Protein AF-X1MKJ8-F1 (afdb_monomer_lite)

Radius of gyration: 10.61 Å; chains: 1; bounding box: 24×23×23 Å

Foldseek 3Di:
DDDPDEDPVLVVCVVVPDPVDDRDDQDDPNDGNDPVVVVVNPVD

Sequence (44 aa):
GEILAVGTEAKKMVGKTPANITVFRPMKDGVIADFEVTEKMIRR

Structure (mmCIF, N/CA/C/O backbone):
data_AF-X1MKJ8-F1
#
_entry.id   AF-X1MKJ8-F1
#
loop_
_atom_site.group_PDB
_atom_site.id
_atom_site.type_symbol
_atom_site.label_atom_id
_atom_site.label_alt_id
_atom_site.label_comp_id
_atom_site.label_asym_id
_atom_site.label_entity_id
_atom_site.label_seq_id
_atom_site.pdbx_PDB_ins_code
_atom_site.Cartn_x
_atom_site.Cartn_y
_atom_site.Cartn_z
_atom_site.occupancy
_atom_site.B_iso_or_equiv
_atom_site.auth_seq_id
_atom_site.auth_comp_id
_atom_site.auth_asym_id
_atom_site.auth_atom_id
_atom_site.pdbx_PDB_model_num
ATOM 1 N N . GLY A 1 1 ? -0.922 14.852 0.900 1.00 64.31 1 GLY A N 1
ATOM 2 C CA . GLY A 1 1 ? -1.232 13.788 1.870 1.00 64.31 1 GLY A CA 1
ATOM 3 C C . GLY A 1 1 ? 0.014 13.490 2.665 1.00 64.31 1 GLY A C 1
ATOM 4 O O . GLY A 1 1 ? 1.065 13.321 2.060 1.00 64.31 1 GLY A O 1
ATOM 5 N N . GLU A 1 2 ? -0.083 13.509 3.988 1.00 81.06 2 GLU A N 1
ATOM 6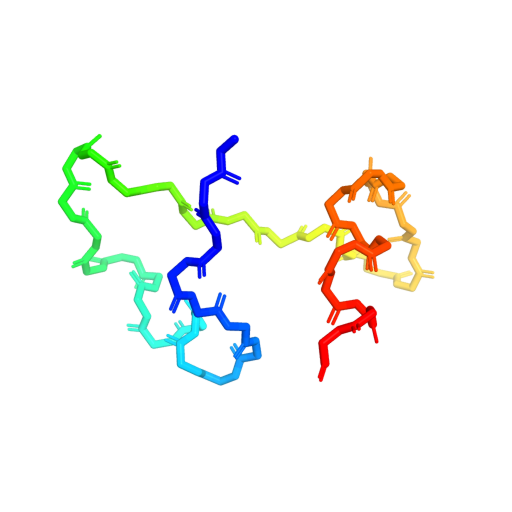 C CA . GLU A 1 2 ? 1.034 13.214 4.886 1.00 81.06 2 GLU A CA 1
ATOM 7 C C . GLU A 1 2 ? 1.236 11.696 5.010 1.00 81.06 2 GLU A C 1
ATOM 9 O O . GLU A 1 2 ? 0.268 10.938 5.067 1.00 81.06 2 GLU A O 1
ATOM 14 N N . ILE A 1 3 ? 2.492 11.242 5.029 1.00 82.25 3 ILE A N 1
ATOM 15 C CA . ILE A 1 3 ? 2.817 9.824 5.216 1.00 82.25 3 ILE A CA 1
ATOM 16 C C . ILE A 1 3 ? 2.981 9.544 6.705 1.00 82.25 3 ILE A C 1
ATOM 18 O O . ILE A 1 3 ? 3.984 9.939 7.307 1.00 82.25 3 ILE A O 1
ATOM 22 N N . LEU A 1 4 ? 2.023 8.803 7.265 1.00 85.94 4 LEU A N 1
ATOM 23 C CA . LEU A 1 4 ? 2.059 8.355 8.658 1.00 85.94 4 LEU A CA 1
ATOM 24 C C . LEU A 1 4 ? 3.169 7.329 8.920 1.00 85.94 4 LEU A C 1
ATOM 26 O O . LEU A 1 4 ? 3.875 7.430 9.917 1.00 85.94 4 LEU A O 1
ATOM 30 N N . ALA A 1 5 ? 3.325 6.335 8.043 1.00 87.56 5 ALA A N 1
ATOM 31 C CA . ALA A 1 5 ? 4.265 5.233 8.238 1.00 87.56 5 ALA A CA 1
ATOM 32 C C . ALA A 1 5 ? 4.673 4.592 6.904 1.00 87.56 5 ALA A C 1
ATOM 34 O O . ALA A 1 5 ? 3.910 4.613 5.939 1.00 87.56 5 ALA A O 1
ATOM 35 N N . VAL A 1 6 ? 5.862 3.981 6.868 1.00 88.44 6 VAL A N 1
ATOM 36 C CA . VAL A 1 6 ? 6.400 3.230 5.720 1.00 88.44 6 VAL A CA 1
ATOM 37 C C . VAL A 1 6 ? 6.910 1.863 6.197 1.00 88.44 6 VAL A C 1
ATOM 39 O O . VAL A 1 6 ? 7.317 1.708 7.348 1.00 88.44 6 VAL A O 1
ATOM 42 N N . GLY A 1 7 ? 6.859 0.846 5.333 1.00 86.88 7 GLY A N 1
ATOM 43 C CA . GLY A 1 7 ? 7.440 -0.470 5.605 1.00 86.88 7 GLY A CA 1
ATOM 44 C C . GLY A 1 7 ? 6.634 -1.315 6.596 1.00 86.88 7 GLY A C 1
ATOM 45 O O . GLY A 1 7 ? 5.425 -1.505 6.443 1.00 86.88 7 GLY A O 1
ATOM 46 N N . THR A 1 8 ? 7.310 -1.878 7.598 1.00 89.56 8 THR A N 1
ATOM 47 C CA . THR A 1 8 ? 6.727 -2.825 8.564 1.00 89.56 8 THR A CA 1
ATOM 48 C C . THR A 1 8 ? 5.628 -2.198 9.412 1.00 89.56 8 THR A C 1
ATOM 50 O O . THR A 1 8 ? 4.629 -2.859 9.687 1.00 89.56 8 THR A O 1
ATOM 53 N N . GLU A 1 9 ? 5.774 -0.926 9.784 1.00 88.00 9 GLU A N 1
ATOM 54 C CA . GLU A 1 9 ? 4.766 -0.196 10.558 1.00 88.00 9 GLU A CA 1
ATOM 55 C C . GLU A 1 9 ? 3.483 0.002 9.743 1.00 88.00 9 GLU A C 1
ATOM 57 O O . GLU A 1 9 ? 2.400 -0.350 10.206 1.00 88.00 9 GLU A O 1
ATOM 62 N N . ALA A 1 10 ? 3.601 0.413 8.475 1.00 89.00 10 ALA A N 1
ATOM 63 C CA . ALA A 1 10 ? 2.458 0.490 7.563 1.00 89.00 10 ALA A CA 1
ATOM 64 C C . ALA A 1 10 ? 1.805 -0.887 7.342 1.00 89.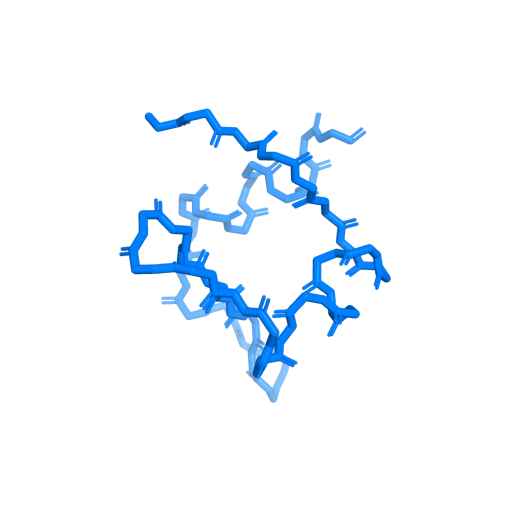00 10 ALA A C 1
ATOM 66 O O . ALA A 1 10 ? 0.581 -1.006 7.303 1.00 89.00 10 ALA A O 1
ATOM 67 N N . LYS A 1 11 ? 2.606 -1.960 7.267 1.00 87.88 11 LYS A N 1
ATOM 68 C CA . LYS A 1 11 ? 2.097 -3.334 7.144 1.00 87.88 11 LYS A CA 1
ATOM 69 C C . LYS A 1 11 ? 1.315 -3.784 8.385 1.00 87.88 11 LYS A C 1
ATOM 71 O O . LYS A 1 11 ? 0.304 -4.463 8.236 1.00 87.88 11 LYS A O 1
ATOM 76 N N . LYS A 1 12 ? 1.737 -3.404 9.597 1.00 90.75 12 LYS A N 1
ATOM 77 C CA . LYS A 1 12 ? 1.010 -3.707 10.849 1.00 90.75 12 LYS A CA 1
ATOM 78 C C . LYS A 1 12 ? -0.349 -3.006 10.929 1.00 90.75 12 LYS A C 1
ATOM 80 O O . LYS A 1 12 ? -1.236 -3.486 11.633 1.00 90.75 12 LYS A O 1
ATOM 85 N N . MET A 1 13 ? -0.504 -1.888 10.219 1.00 90.06 13 MET A N 1
ATOM 86 C CA . MET A 1 13 ? -1.746 -1.116 10.158 1.00 90.06 13 MET A CA 1
ATOM 87 C C . MET A 1 13 ? -2.781 -1.708 9.188 1.00 90.06 13 MET A C 1
ATOM 89 O O . MET A 1 13 ? -3.947 -1.309 9.234 1.00 90.06 13 MET A O 1
ATOM 93 N N . VAL A 1 14 ? -2.400 -2.672 8.337 1.00 86.12 14 VAL A N 1
ATOM 94 C CA . VAL A 1 14 ? -3.324 -3.374 7.429 1.00 86.12 14 VAL A CA 1
ATOM 95 C C . VAL A 1 14 ? -4.415 -4.072 8.246 1.00 86.12 14 VAL A C 1
ATOM 97 O O . VAL A 1 14 ? -4.123 -4.901 9.105 1.00 86.12 14 VAL A O 1
ATOM 100 N N . GLY A 1 15 ? -5.678 -3.724 7.991 1.00 85.62 15 GLY A N 1
ATOM 101 C CA . GLY A 1 15 ? -6.840 -4.296 8.685 1.00 85.62 15 GLY A CA 1
ATOM 102 C C . GLY A 1 15 ? -7.098 -3.748 10.095 1.00 85.62 15 GLY A C 1
ATOM 103 O O . GLY A 1 15 ? -8.069 -4.150 10.726 1.00 85.62 15 GLY A O 1
ATOM 104 N N . LYS A 1 16 ? -6.265 -2.824 10.590 1.00 88.38 16 LYS A N 1
ATOM 105 C CA . LYS A 1 16 ? -6.442 -2.124 11.880 1.00 88.38 16 LYS A CA 1
ATOM 106 C C . LYS A 1 16 ? -6.618 -0.614 11.705 1.00 88.38 16 LYS A C 1
ATOM 108 O O . LYS A 1 16 ? -6.470 0.149 12.655 1.00 88.38 16 LYS A O 1
ATOM 113 N N . THR A 1 17 ? -6.861 -0.181 10.474 1.00 86.62 17 THR A N 1
ATOM 114 C CA . THR A 1 17 ? -6.844 1.225 10.088 1.00 86.62 17 THR A CA 1
ATOM 115 C C . THR A 1 17 ? -8.237 1.848 10.237 1.00 86.62 17 THR A C 1
ATOM 117 O O . THR A 1 17 ? -9.194 1.310 9.680 1.00 86.62 17 THR A O 1
ATOM 120 N N . PRO A 1 18 ? -8.385 2.958 10.986 1.00 87.19 18 PRO A N 1
ATOM 121 C CA . PRO A 1 18 ? -9.631 3.723 11.037 1.00 87.19 18 PRO A CA 1
ATOM 122 C C . PRO A 1 18 ? -9.932 4.392 9.684 1.00 87.19 18 PRO A C 1
ATOM 124 O O . PRO A 1 18 ? -9.045 4.537 8.848 1.00 87.19 18 PRO A O 1
ATOM 127 N N . ALA A 1 19 ? -11.180 4.824 9.467 1.00 84.38 19 ALA A N 1
ATOM 128 C CA . ALA A 1 19 ? -11.679 5.299 8.164 1.00 84.38 19 ALA A CA 1
ATOM 129 C C . ALA A 1 19 ? -10.896 6.480 7.546 1.00 84.38 19 ALA A C 1
ATOM 131 O O . ALA A 1 19 ? -10.980 6.722 6.346 1.00 84.38 19 ALA A O 1
ATOM 132 N N . ASN A 1 20 ? -10.130 7.213 8.351 1.00 87.50 20 ASN A N 1
ATOM 133 C CA . ASN A 1 20 ? -9.293 8.335 7.929 1.00 87.50 20 ASN A CA 1
ATOM 134 C C . ASN A 1 20 ? -7.887 7.928 7.450 1.00 87.50 20 ASN A C 1
ATOM 136 O O . ASN A 1 20 ? -7.161 8.780 6.943 1.00 87.50 20 ASN A O 1
ATOM 140 N N . ILE A 1 21 ? -7.474 6.669 7.621 1.00 87.94 21 ILE A N 1
ATOM 141 C CA . ILE A 1 21 ? -6.145 6.191 7.228 1.00 87.94 21 ILE A CA 1
ATOM 142 C C . ILE A 1 21 ? -6.310 5.087 6.189 1.00 87.94 21 ILE A C 1
ATOM 144 O O . ILE A 1 21 ? -6.950 4.068 6.426 1.00 87.94 21 ILE A O 1
ATOM 148 N N . THR A 1 22 ? -5.684 5.280 5.031 1.00 85.75 22 THR A N 1
ATOM 149 C CA . THR A 1 22 ? -5.675 4.288 3.954 1.00 85.75 22 THR A CA 1
ATOM 150 C C . THR A 1 22 ? -4.313 3.618 3.894 1.00 85.75 22 THR A C 1
ATOM 152 O O . THR A 1 22 ? -3.289 4.291 3.785 1.00 85.75 22 THR A O 1
ATOM 155 N N . VAL A 1 23 ? -4.295 2.286 3.944 1.00 88.56 23 VAL A N 1
ATOM 156 C CA . VAL A 1 23 ? -3.078 1.509 3.702 1.00 88.56 23 VAL A CA 1
ATOM 157 C C . VAL A 1 23 ? -3.078 1.042 2.255 1.00 88.56 23 VAL A C 1
ATOM 159 O O . VAL A 1 23 ? -4.003 0.363 1.814 1.00 88.56 23 VAL A O 1
ATOM 162 N N . PHE A 1 24 ? -2.023 1.388 1.525 1.00 86.38 24 PHE A N 1
ATOM 163 C CA . PHE A 1 24 ? -1.845 1.016 0.128 1.00 86.38 24 PHE A CA 1
ATOM 164 C C . PHE A 1 24 ? -0.483 0.350 -0.071 1.00 86.38 24 PHE A C 1
ATOM 166 O O . PHE A 1 24 ? 0.510 0.768 0.525 1.00 86.38 24 PHE A O 1
ATOM 173 N N . ARG A 1 25 ? -0.431 -0.696 -0.905 1.00 89.25 25 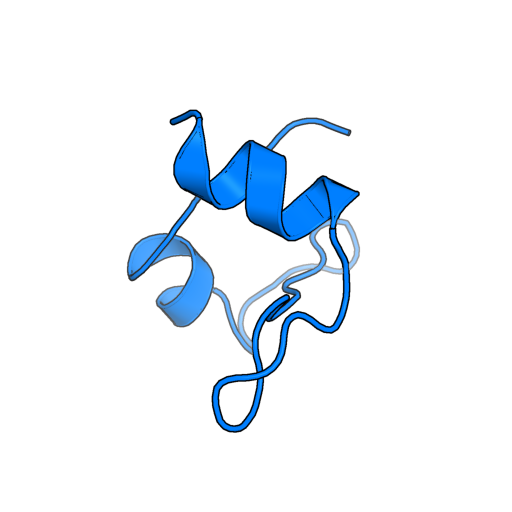ARG A N 1
ATOM 174 C CA . ARG A 1 25 ? 0.818 -1.372 -1.274 1.00 89.25 25 ARG A CA 1
ATOM 175 C C . ARG A 1 25 ? 1.177 -0.999 -2.715 1.00 89.25 25 ARG A C 1
ATOM 177 O O . ARG A 1 25 ? 0.585 -1.571 -3.628 1.00 89.25 25 ARG A O 1
ATOM 184 N N . PRO A 1 26 ? 2.143 -0.090 -2.929 1.00 87.81 26 PRO A N 1
ATOM 185 C CA . PRO A 1 26 ? 2.382 0.488 -4.247 1.00 87.81 26 PRO A CA 1
ATOM 186 C C . PRO A 1 26 ? 3.225 -0.402 -5.173 1.00 87.81 26 PRO A C 1
ATOM 188 O O . PRO A 1 26 ? 3.360 -0.098 -6.353 1.00 87.81 26 PRO A O 1
ATOM 191 N N . MET A 1 27 ? 3.738 -1.532 -4.672 1.00 88.69 27 MET A N 1
ATOM 192 C CA . MET A 1 27 ? 4.419 -2.552 -5.472 1.00 88.69 27 MET A CA 1
ATOM 193 C C . MET A 1 27 ? 3.704 -3.902 -5.366 1.00 88.69 27 MET A C 1
ATOM 195 O O . MET A 1 27 ? 3.296 -4.334 -4.278 1.00 88.69 27 MET A O 1
ATOM 199 N N . LYS A 1 28 ? 3.581 -4.605 -6.490 1.00 86.75 28 LYS A N 1
ATOM 200 C CA . LYS A 1 28 ? 3.009 -5.952 -6.565 1.00 86.75 28 LYS A CA 1
ATOM 201 C C . LYS A 1 28 ? 3.749 -6.761 -7.629 1.00 86.75 28 LYS A C 1
ATOM 203 O O . LYS A 1 28 ? 3.971 -6.261 -8.720 1.00 86.75 28 LYS A O 1
ATOM 208 N N . ASP A 1 29 ? 4.137 -7.991 -7.291 1.00 86.62 29 ASP A N 1
ATOM 209 C CA . ASP A 1 29 ? 4.777 -8.946 -8.213 1.00 86.62 29 ASP A CA 1
ATOM 210 C C . ASP A 1 29 ? 6.012 -8.380 -8.946 1.00 86.62 29 ASP A C 1
ATOM 212 O O . ASP A 1 29 ? 6.267 -8.682 -10.105 1.00 86.62 29 ASP A O 1
ATOM 216 N N . GLY A 1 30 ? 6.781 -7.524 -8.262 1.00 86.88 30 GLY A N 1
ATOM 217 C CA . GLY A 1 30 ? 7.966 -6.862 -8.825 1.00 86.88 30 GLY A CA 1
ATOM 218 C C . GLY A 1 30 ? 7.664 -5.655 -9.720 1.00 86.88 30 GLY A C 1
ATOM 219 O O . GLY A 1 30 ? 8.591 -5.041 -10.237 1.00 86.88 30 GLY A O 1
ATOM 220 N N . VAL A 1 31 ? 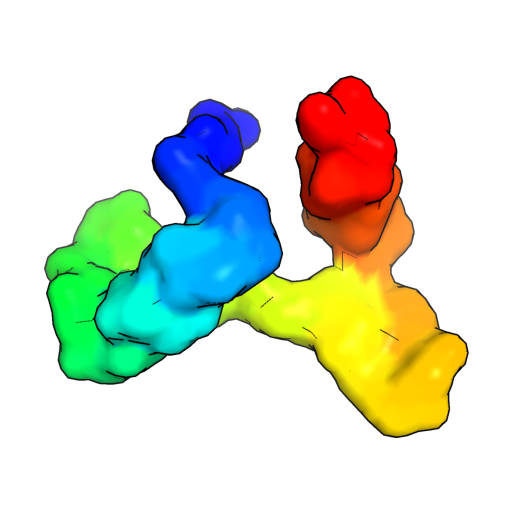6.392 -5.284 -9.872 1.00 92.56 31 VAL A N 1
ATOM 221 C CA . VAL A 1 31 ? 5.941 -4.151 -10.683 1.00 92.56 31 VAL A CA 1
ATOM 222 C C . VAL A 1 31 ? 5.463 -3.014 -9.781 1.00 92.56 31 VAL A C 1
ATOM 224 O O . VAL A 1 31 ? 4.819 -3.230 -8.748 1.00 92.56 31 VAL A O 1
ATOM 227 N N . ILE A 1 32 ? 5.786 -1.786 -10.182 1.00 90.19 32 ILE A N 1
ATOM 228 C CA . ILE A 1 32 ? 5.295 -0.564 -9.546 1.00 90.19 32 ILE A CA 1
ATOM 229 C C . ILE A 1 32 ? 3.870 -0.309 -10.041 1.00 90.19 32 ILE A C 1
ATOM 231 O O . ILE A 1 32 ? 3.650 -0.109 -11.232 1.00 90.19 32 ILE A O 1
ATOM 235 N N . ALA A 1 33 ? 2.908 -0.328 -9.122 1.00 88.81 33 ALA A N 1
ATOM 236 C CA . ALA A 1 33 ? 1.510 -0.018 -9.409 1.00 88.81 33 ALA A CA 1
ATOM 237 C C . ALA A 1 33 ? 1.241 1.494 -9.389 1.00 88.81 33 ALA A C 1
ATOM 239 O O . ALA A 1 33 ? 0.371 1.971 -10.110 1.00 88.81 33 ALA A O 1
ATO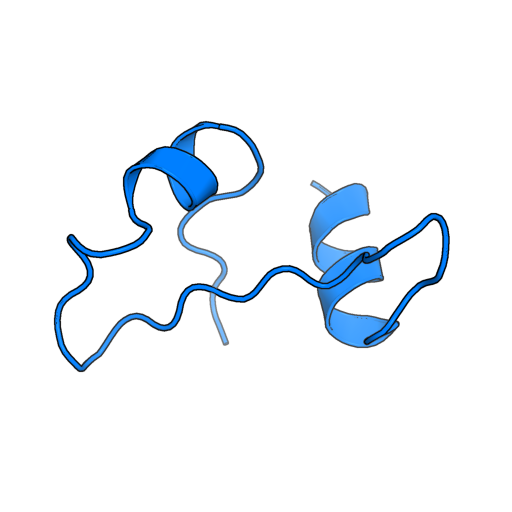M 240 N N . ASP A 1 34 ? 1.991 2.236 -8.572 1.00 87.75 34 ASP A N 1
ATOM 241 C CA . ASP A 1 34 ? 1.884 3.689 -8.456 1.00 87.75 34 ASP A CA 1
ATOM 242 C C . ASP A 1 34 ? 3.273 4.299 -8.244 1.00 87.75 34 ASP A C 1
ATOM 244 O O . ASP A 1 34 ? 3.957 3.990 -7.261 1.00 87.75 34 ASP A O 1
ATOM 248 N N . PHE A 1 35 ? 3.695 5.154 -9.175 1.00 88.25 35 PHE A N 1
ATOM 249 C CA . PHE A 1 35 ? 5.001 5.805 -9.127 1.00 88.25 35 PHE A CA 1
ATOM 250 C C . PHE A 1 35 ? 5.085 6.880 -8.043 1.00 88.25 35 PHE A C 1
ATOM 252 O O . PHE A 1 35 ? 6.104 6.953 -7.363 1.00 88.25 35 PHE A O 1
ATOM 259 N 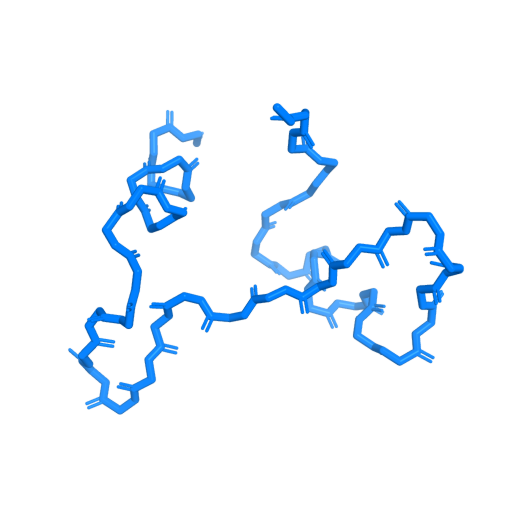N . GLU A 1 36 ? 4.031 7.668 -7.830 1.00 87.44 36 GLU A N 1
ATOM 260 C CA . GLU A 1 36 ? 4.039 8.769 -6.864 1.00 87.44 36 GLU A CA 1
ATOM 261 C C . GLU A 1 36 ? 4.137 8.230 -5.432 1.00 87.44 36 GLU A C 1
ATOM 263 O O . GLU A 1 36 ? 4.913 8.721 -4.606 1.00 87.44 36 GLU A O 1
ATOM 268 N N . VAL A 1 37 ? 3.373 7.180 -5.125 1.00 86.38 37 VAL A N 1
ATOM 269 C CA . VAL A 1 37 ? 3.398 6.560 -3.796 1.00 86.38 37 VAL A CA 1
ATOM 270 C C . VAL A 1 37 ? 4.690 5.768 -3.584 1.00 86.38 37 VAL A C 1
ATOM 272 O O . VAL A 1 37 ? 5.268 5.833 -2.498 1.00 86.38 37 VAL A O 1
ATOM 275 N N . THR A 1 38 ? 5.181 5.060 -4.608 1.00 88.62 38 THR A N 1
ATOM 276 C CA . THR A 1 38 ? 6.460 4.329 -4.525 1.00 88.62 38 THR A CA 1
ATOM 277 C C . THR A 1 38 ? 7.641 5.277 -4.346 1.00 88.62 38 THR A C 1
ATOM 279 O O . THR A 1 38 ? 8.518 5.009 -3.529 1.00 88.62 38 THR A O 1
ATOM 282 N N . GLU A 1 39 ? 7.664 6.413 -5.041 1.00 88.88 39 GLU A N 1
ATOM 283 C CA . GLU A 1 39 ? 8.724 7.408 -4.885 1.00 88.88 39 GLU A CA 1
ATOM 284 C C . GLU A 1 39 ? 8.768 7.945 -3.451 1.00 88.88 39 GLU A C 1
ATOM 286 O O . GLU A 1 39 ? 9.832 7.987 -2.833 1.00 88.88 39 GLU A O 1
ATOM 291 N N . LYS A 1 40 ? 7.611 8.286 -2.875 1.00 86.19 40 LYS A N 1
ATOM 292 C CA . LYS A 1 40 ? 7.549 8.748 -1.483 1.00 86.19 40 LYS A CA 1
ATOM 293 C C . LYS A 1 40 ? 7.874 7.648 -0.465 1.00 86.19 40 LYS A C 1
ATOM 295 O O . LYS A 1 40 ? 8.325 7.964 0.632 1.00 86.19 40 LYS A O 1
ATOM 300 N N . MET A 1 41 ? 7.659 6.378 -0.817 1.00 85.88 41 MET A N 1
ATOM 301 C CA . MET A 1 41 ? 8.089 5.223 -0.023 1.00 85.88 41 MET A CA 1
ATOM 302 C C . MET A 1 41 ? 9.620 5.090 0.008 1.00 85.88 41 MET A C 1
ATOM 304 O O . MET A 1 41 ? 10.153 4.692 1.035 1.00 85.88 41 MET A O 1
ATOM 308 N N . ILE A 1 42 ? 10.308 5.406 -1.098 1.00 86.19 42 ILE A N 1
ATOM 309 C CA . ILE A 1 42 ? 11.771 5.272 -1.252 1.00 86.19 42 ILE A CA 1
ATOM 310 C C . ILE A 1 42 ? 12.530 6.510 -0.753 1.00 86.19 42 ILE A C 1
ATOM 312 O O . ILE A 1 42 ? 13.640 6.391 -0.248 1.00 86.19 42 ILE A O 1
ATOM 316 N N . ARG A 1 43 ? 11.968 7.714 -0.915 1.00 84.00 43 ARG A N 1
ATOM 317 C CA . ARG A 1 43 ? 12.628 8.978 -0.535 1.00 84.00 43 ARG A CA 1
ATOM 318 C C . ARG A 1 43 ? 12.726 9.217 0.981 1.00 84.00 43 ARG A C 1
ATOM 320 O O . ARG A 1 43 ? 13.335 10.212 1.371 1.00 84.00 43 ARG A O 1
ATOM 327 N N . ARG A 1 44 ? 12.111 8.370 1.809 1.00 62.06 44 ARG A N 1
ATOM 328 C CA . ARG A 1 44 ? 12.211 8.395 3.276 1.00 62.06 44 ARG A CA 1
ATOM 329 C C . ARG A 1 44 ? 13.124 7.283 3.764 1.00 62.06 44 ARG A C 1
ATOM 331 O O . ARG A 1 44 ? 13.872 7.565 4.722 1.00 62.06 44 ARG A O 1
#

InterPro domains:
  IPR004753 Cell shape determining protein MreB [PR01652] (3-21)
  IPR004753 Cell shape determining protein MreB [PR01652] (23-44)
  IPR043129 ATPase, nucleotide binding domain [SSF53067] (2-43)
  IPR056546 MreB/MamK-like [PF06723] (2-43)

Organism: NCBI:txid412755

pLDDT: mean 86.26, std 5.44, range [62.06, 92.56]

Secondary structure (DSSP, 8-state):
------THHHHHTTT---TT------EETTEES-HHHHHHHH--